Protein AF-A0A7X5RBZ1-F1 (afdb_monomer_lite)

Radius of gyration: 12.68 Å; chains: 1; bounding box: 31×30×31 Å

Foldseek 3Di:
DKDFAAWPDKDADDPDDQPDKDWDACVVVPDDPQFGIWMAGPPPRRMITTGNDMDDPDDDDDD

Sequence (63 aa):
MIEFIDVNSWHFQGNGQIGGFYIKDMTPRGYENNVKYEVGDYEEEEIEFYCSDIVINNLEKIV

Structure (mmCIF, N/CA/C/O backbone):
data_AF-A0A7X5RBZ1-F1
#
_entry.id   AF-A0A7X5RBZ1-F1
#
loop_
_atom_site.group_PDB
_atom_site.id
_atom_site.type_symbol
_atom_site.label_atom_id
_atom_site.label_alt_id
_atom_site.label_comp_id
_atom_site.label_asym_id
_atom_site.label_entity_id
_atom_site.label_seq_id
_atom_site.pdbx_PDB_ins_code
_atom_site.Cartn_x
_atom_site.Cartn_y
_atom_site.Cartn_z
_atom_site.occupancy
_atom_site.B_iso_or_equiv
_atom_site.auth_seq_id
_atom_site.auth_comp_id
_atom_site.auth_asym_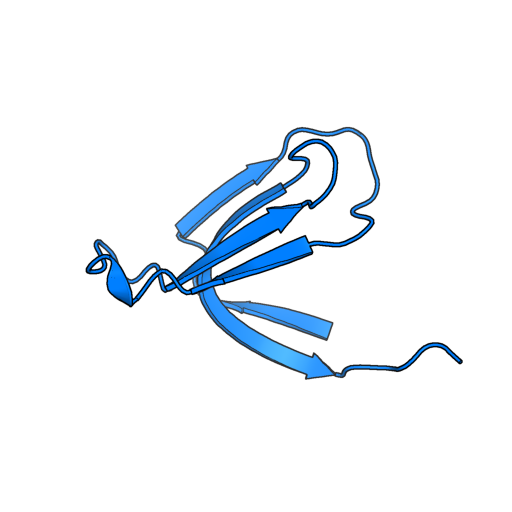id
_atom_site.auth_atom_id
_atom_site.pdbx_PDB_model_num
ATOM 1 N N . MET A 1 1 ? 1.878 -13.284 -1.126 1.00 81.31 1 MET A N 1
ATOM 2 C CA . MET A 1 1 ? 0.811 -12.547 -1.836 1.00 81.31 1 MET A CA 1
ATOM 3 C C . MET A 1 1 ? 0.243 -11.511 -0.887 1.00 81.31 1 MET A C 1
ATOM 5 O O . MET A 1 1 ? -0.003 -11.846 0.268 1.00 81.31 1 MET A O 1
ATOM 9 N N . ILE A 1 2 ? 0.093 -10.278 -1.362 1.00 87.75 2 ILE A N 1
ATOM 10 C CA . ILE A 1 2 ? -0.479 -9.158 -0.611 1.00 87.75 2 ILE A CA 1
ATOM 11 C C . ILE A 1 2 ? -1.737 -8.729 -1.355 1.00 87.75 2 ILE A C 1
ATOM 13 O O . ILE A 1 2 ? -1.739 -8.701 -2.584 1.00 87.75 2 ILE A O 1
ATOM 17 N N . GLU A 1 3 ? -2.799 -8.469 -0.609 1.00 90.75 3 GLU A N 1
ATOM 18 C CA . GLU A 1 3 ? -4.099 -8.063 -1.128 1.00 90.75 3 GLU A CA 1
ATOM 19 C C . GLU A 1 3 ? -4.462 -6.685 -0.574 1.00 90.75 3 GLU A C 1
ATOM 21 O O . GLU A 1 3 ? -4.327 -6.441 0.627 1.00 90.75 3 GLU A O 1
ATOM 26 N N . PHE A 1 4 ? -4.916 -5.801 -1.462 1.00 91.12 4 PHE A N 1
ATOM 27 C CA . PHE A 1 4 ? -5.396 -4.460 -1.140 1.00 91.12 4 PHE A CA 1
ATOM 28 C C . PHE A 1 4 ? -6.913 -4.440 -1.325 1.00 91.12 4 PHE A C 1
ATOM 30 O O . PHE A 1 4 ? -7.411 -4.750 -2.408 1.00 91.12 4 PHE A O 1
ATOM 37 N N . ILE A 1 5 ? -7.645 -4.116 -0.264 1.00 92.19 5 ILE A N 1
ATOM 38 C CA . ILE A 1 5 ? -9.104 -4.227 -0.213 1.00 92.19 5 ILE A CA 1
ATOM 39 C C . ILE A 1 5 ? -9.712 -2.833 -0.308 1.00 92.19 5 ILE A C 1
ATOM 41 O O . ILE A 1 5 ? -9.289 -1.928 0.414 1.00 92.19 5 ILE A O 1
ATOM 45 N N . ASP A 1 6 ? -10.732 -2.702 -1.163 1.00 91.25 6 ASP A N 1
ATOM 46 C CA .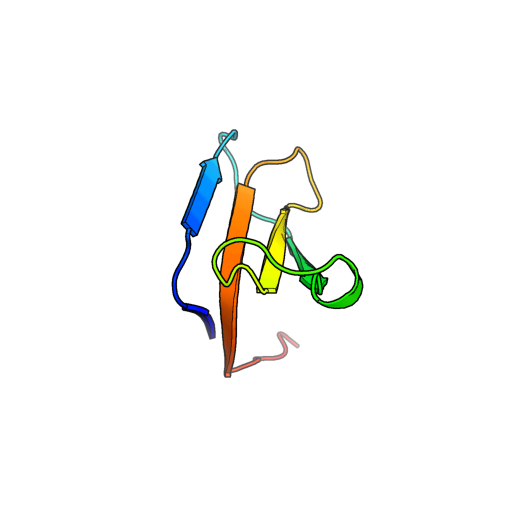 ASP A 1 6 ? -11.485 -1.459 -1.371 1.00 91.25 6 ASP A CA 1
ATOM 47 C C . ASP A 1 6 ? -10.545 -0.308 -1.773 1.00 91.25 6 ASP A C 1
ATOM 49 O O . ASP A 1 6 ? -10.232 0.595 -1.000 1.00 91.25 6 ASP A O 1
ATOM 53 N N . VAL A 1 7 ? -9.990 -0.431 -2.985 1.00 90.62 7 VAL A N 1
ATOM 54 C CA . VAL A 1 7 ? -9.093 0.566 -3.583 1.00 90.62 7 VAL A CA 1
ATOM 55 C C . VAL A 1 7 ? -9.939 1.711 -4.135 1.00 90.62 7 VAL A C 1
ATOM 57 O O . VAL A 1 7 ? -10.683 1.533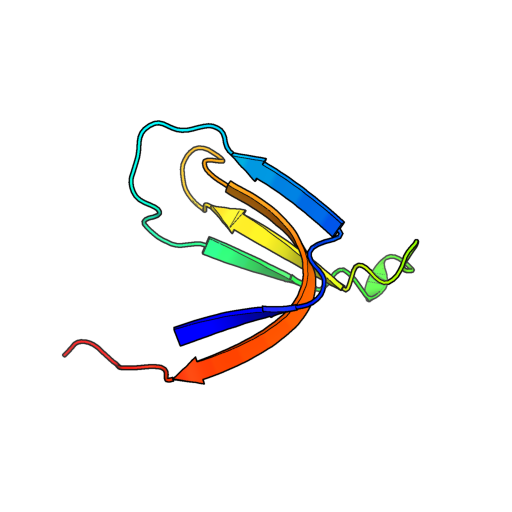 -5.101 1.00 90.62 7 VAL A O 1
ATOM 60 N N . ASN A 1 8 ? -9.810 2.891 -3.531 1.00 87.12 8 ASN A N 1
ATOM 61 C CA . ASN A 1 8 ? -10.669 4.044 -3.820 1.00 87.12 8 ASN A CA 1
ATOM 62 C C . ASN A 1 8 ? -10.200 4.836 -5.039 1.00 87.12 8 ASN A C 1
ATOM 64 O O . ASN A 1 8 ? -11.003 5.355 -5.815 1.00 87.12 8 ASN A O 1
ATOM 68 N N . SER A 1 9 ? -8.889 4.948 -5.199 1.00 86.19 9 SER A N 1
ATOM 69 C CA . SER A 1 9 ? -8.254 5.561 -6.354 1.00 86.19 9 SER A CA 1
ATOM 70 C C . SER A 1 9 ? -6.868 4.973 -6.517 1.00 86.19 9 SER A C 1
ATOM 72 O O . SER A 1 9 ? -6.221 4.592 -5.541 1.00 86.19 9 SER A O 1
ATOM 74 N N . TRP A 1 10 ? -6.432 4.896 -7.766 1.00 87.00 10 TRP A N 1
ATOM 75 C CA . TRP A 1 10 ? -5.094 4.467 -8.124 1.00 87.00 10 TRP A CA 1
ATOM 76 C C . TRP A 1 10 ? -4.608 5.250 -9.334 1.00 87.00 10 TRP A C 1
ATOM 78 O O . TRP A 1 10 ? -5.398 5.686 -10.178 1.00 87.00 10 TRP A O 1
ATOM 88 N N . HIS A 1 11 ? -3.303 5.426 -9.394 1.00 84.56 11 HIS A N 1
ATOM 89 C CA . HIS A 1 11 ? -2.596 6.109 -10.453 1.00 84.56 11 HIS A CA 1
ATOM 90 C C . HIS A 1 11 ? -1.393 5.259 -10.837 1.00 84.56 11 HIS A C 1
ATOM 92 O O . HIS A 1 11 ? -0.695 4.741 -9.966 1.00 84.56 11 HIS A O 1
ATOM 98 N N . PHE A 1 12 ? -1.196 5.080 -12.139 1.00 84.50 12 PHE A N 1
ATOM 99 C CA . PHE A 1 12 ? -0.072 4.326 -12.675 1.00 84.50 12 PHE A CA 1
ATOM 100 C C . PHE A 1 12 ? 0.649 5.176 -13.714 1.00 84.50 12 PHE A C 1
ATOM 102 O O . PHE A 1 12 ? 0.045 5.592 -14.710 1.00 84.50 12 PHE A O 1
ATOM 109 N N . GLN A 1 13 ? 1.931 5.433 -13.480 1.00 75.56 13 GLN A N 1
ATOM 110 C CA . GLN A 1 13 ? 2.788 6.213 -14.364 1.00 75.56 13 GLN A CA 1
ATOM 111 C C . GLN A 1 13 ? 4.161 5.568 -14.463 1.00 75.56 13 GLN A C 1
ATOM 113 O O . GLN A 1 13 ? 5.080 5.902 -13.739 1.00 75.56 13 GLN A O 1
ATOM 118 N N . GLY A 1 14 ? 4.319 4.661 -15.415 1.00 72.69 14 GLY A N 1
ATOM 119 C CA . GLY A 1 14 ? 5.592 3.996 -15.624 1.00 72.69 14 GLY A CA 1
ATOM 120 C C . GLY A 1 14 ? 5.537 3.068 -16.818 1.00 72.69 14 GLY A C 1
ATOM 121 O O . GLY A 1 14 ? 4.475 2.800 -17.384 1.00 72.69 14 GLY A O 1
ATOM 122 N N . ASN A 1 15 ? 6.709 2.581 -17.202 1.00 68.50 15 ASN A N 1
ATOM 123 C CA . ASN A 1 15 ? 6.853 1.544 -18.223 1.00 68.50 15 ASN A CA 1
ATOM 124 C C . ASN A 1 15 ? 7.387 0.235 -17.612 1.00 68.50 15 ASN A C 1
ATOM 126 O O . ASN A 1 15 ? 7.712 -0.690 -18.362 1.00 68.50 15 ASN A O 1
ATOM 130 N N . GLY A 1 16 ? 7.548 0.190 -16.285 1.00 64.62 16 GLY A N 1
ATOM 131 C CA . GLY A 1 16 ? 8.496 -0.677 -15.606 1.00 64.62 16 GLY A CA 1
ATOM 132 C C . GLY A 1 16 ? 7.933 -1.540 -14.482 1.00 64.62 16 GLY A C 1
ATOM 133 O O . GLY A 1 16 ? 6.730 -1.686 -14.282 1.00 64.62 16 GLY A O 1
ATOM 134 N N . GLN A 1 17 ? 8.873 -2.259 -13.875 1.00 66.69 17 GLN A N 1
ATOM 135 C CA . GLN A 1 17 ? 8.699 -3.300 -12.872 1.00 66.69 17 GLN A CA 1
ATOM 136 C C . GLN A 1 17 ? 8.779 -2.662 -11.483 1.00 66.69 17 GLN A C 1
ATOM 138 O O . GLN A 1 17 ? 9.820 -2.108 -11.143 1.00 66.69 17 GLN A O 1
ATOM 143 N N . ILE A 1 18 ? 7.756 -2.856 -10.649 1.00 72.69 18 ILE A N 1
ATOM 144 C CA . ILE A 1 18 ? 7.768 -2.372 -9.260 1.00 72.69 18 ILE A CA 1
ATOM 145 C C . ILE A 1 18 ? 8.859 -3.116 -8.473 1.00 72.69 18 ILE A C 1
ATOM 147 O O . ILE A 1 18 ? 8.737 -4.316 -8.201 1.00 72.69 18 ILE A O 1
ATOM 151 N N . GLY A 1 19 ? 9.928 -2.402 -8.111 1.00 72.75 19 GLY A N 1
ATOM 152 C CA . GLY A 1 19 ? 11.065 -2.935 -7.350 1.00 72.75 19 GLY A CA 1
ATOM 153 C C . GLY A 1 19 ? 10.786 -3.063 -5.849 1.00 72.75 19 GLY A C 1
ATOM 154 O O . GLY A 1 19 ? 11.335 -3.937 -5.175 1.00 72.75 19 GLY A O 1
ATOM 155 N N . GLY A 1 20 ? 9.884 -2.233 -5.327 1.00 81.94 20 GLY A N 1
ATOM 156 C CA . GLY A 1 20 ? 9.398 -2.280 -3.953 1.00 81.94 20 GLY A CA 1
ATOM 157 C C . GLY A 1 20 ? 8.386 -1.169 -3.704 1.00 81.94 20 GLY A C 1
ATOM 158 O O . GLY A 1 20 ? 8.353 -0.192 -4.427 1.00 81.94 20 GLY A O 1
ATOM 159 N N . PHE A 1 21 ? 7.554 -1.293 -2.676 1.00 89.25 21 PHE A N 1
ATOM 160 C CA . PHE A 1 21 ? 6.540 -0.281 -2.372 1.00 89.25 21 PHE A CA 1
ATOM 161 C C . PHE A 1 21 ? 6.514 0.040 -0.879 1.00 89.25 21 PHE A C 1
ATOM 163 O O . PHE A 1 21 ? 6.881 -0.792 -0.041 1.00 89.25 21 PHE A O 1
ATOM 170 N N . TYR A 1 22 ? 6.042 1.236 -0.544 1.00 90.25 22 TYR 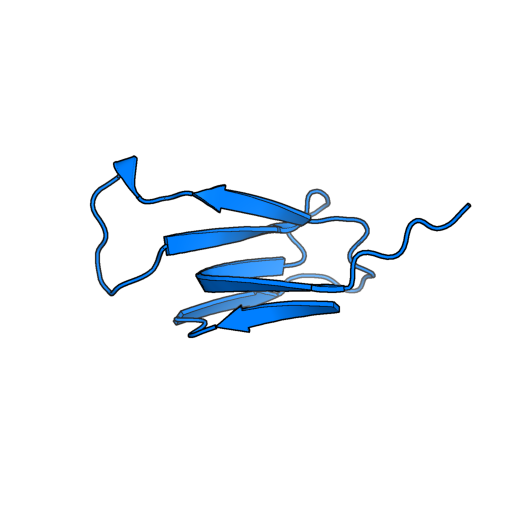A N 1
ATOM 171 C CA . TYR A 1 22 ? 5.751 1.642 0.823 1.00 90.25 22 TYR A CA 1
ATOM 172 C C . TYR A 1 22 ? 4.262 1.489 1.137 1.00 90.25 22 TYR A C 1
ATOM 174 O O . TYR A 1 22 ? 3.413 1.564 0.255 1.00 90.25 22 TYR A O 1
ATOM 182 N N . ILE A 1 23 ? 3.947 1.306 2.420 1.00 91.94 23 ILE A N 1
ATOM 183 C CA . ILE A 1 23 ? 2.588 1.392 2.964 1.00 91.94 23 ILE A CA 1
ATOM 184 C C . ILE A 1 23 ? 2.616 2.430 4.079 1.00 91.94 23 ILE A C 1
ATOM 186 O O . ILE A 1 23 ? 3.430 2.337 5.002 1.00 91.94 23 ILE A O 1
ATOM 190 N N . LYS A 1 24 ? 1.712 3.402 4.020 1.00 91.38 24 LYS A N 1
ATOM 191 C CA . LYS A 1 24 ? 1.615 4.491 4.986 1.00 91.38 24 LYS A CA 1
ATOM 192 C C . LYS A 1 24 ? 0.220 4.542 5.596 1.00 91.38 24 LYS A C 1
ATOM 194 O O . LYS A 1 24 ? -0.772 4.677 4.888 1.00 91.38 24 LYS A O 1
ATOM 199 N N . ASP A 1 25 ? 0.165 4.431 6.923 1.00 90.69 25 ASP A N 1
ATOM 200 C CA . ASP A 1 25 ? -1.065 4.556 7.710 1.00 90.69 25 ASP A CA 1
ATOM 201 C C . ASP A 1 25 ? -1.493 6.027 7.782 1.00 90.69 25 ASP A C 1
ATOM 203 O O . ASP A 1 25 ? -0.750 6.894 8.258 1.00 90.69 25 ASP A O 1
ATOM 207 N N . MET A 1 26 ? -2.698 6.308 7.295 1.00 89.06 26 MET A N 1
ATOM 208 C CA . MET A 1 26 ? -3.243 7.656 7.197 1.00 89.06 26 MET A CA 1
ATOM 209 C C . MET A 1 26 ? -4.230 7.976 8.345 1.00 89.06 26 MET A C 1
ATOM 211 O O . MET A 1 26 ? -4.735 9.098 8.419 1.00 89.06 26 MET A O 1
ATOM 215 N N . THR A 1 27 ? -4.424 7.061 9.312 1.00 85.06 27 THR A N 1
ATOM 216 C CA . THR A 1 27 ? -5.420 7.143 10.414 1.00 85.06 27 THR A CA 1
ATOM 217 C C . THR A 1 27 ? -5.273 8.380 11.266 1.00 85.06 27 THR A C 1
ATOM 219 O O . THR A 1 27 ? -6.286 9.009 11.590 1.00 85.06 27 THR A O 1
ATOM 222 N N . PRO A 1 28 ? -4.043 8.809 11.587 1.00 83.62 28 PRO A N 1
ATOM 223 C CA . PRO A 1 28 ? -3.849 10.010 12.379 1.00 83.62 28 PRO A CA 1
ATOM 224 C C . PRO A 1 28 ? -4.366 11.299 11.719 1.00 83.62 28 PRO A C 1
ATOM 226 O O . PRO A 1 28 ? -4.489 12.307 12.410 1.00 83.62 28 PRO A O 1
ATOM 229 N N . ARG A 1 29 ? -4.647 11.309 10.406 1.00 78.19 29 ARG A N 1
ATOM 230 C CA . ARG A 1 29 ? -5.032 12.523 9.663 1.00 78.19 29 ARG A CA 1
ATOM 231 C C . ARG A 1 29 ? -6.540 12.792 9.631 1.00 78.19 29 ARG A C 1
ATOM 233 O O . ARG A 1 29 ? -6.928 13.848 9.148 1.00 78.19 29 ARG A O 1
ATOM 240 N N . GLY A 1 30 ? -7.360 11.898 10.194 1.00 65.00 30 GLY A N 1
ATOM 241 C CA . GLY A 1 30 ? -8.820 12.003 10.158 1.00 65.00 30 GLY A CA 1
ATOM 242 C C . GLY A 1 30 ? -9.344 11.612 8.780 1.00 65.00 30 GLY A C 1
ATOM 243 O O . GLY A 1 30 ? -9.189 12.345 7.811 1.00 65.00 30 GLY A O 1
ATOM 244 N N . TYR A 1 31 ? -9.912 10.417 8.674 1.00 63.72 31 TYR A N 1
ATOM 245 C CA . TYR A 1 31 ? -10.260 9.844 7.380 1.00 63.72 31 TYR A CA 1
ATOM 246 C C . TYR A 1 31 ? -11.520 10.450 6.768 1.00 63.72 31 TYR A C 1
ATOM 248 O O . TYR A 1 31 ? -12.596 10.386 7.362 1.00 63.72 31 TYR A O 1
ATOM 256 N N . GLU A 1 32 ? -11.403 10.936 5.533 1.00 66.19 32 GLU A N 1
ATOM 257 C CA . GLU A 1 32 ? -12.531 11.062 4.612 1.00 66.19 32 GLU A CA 1
ATOM 258 C C . GLU A 1 32 ? -12.653 9.765 3.790 1.00 66.19 32 GLU A C 1
ATOM 260 O O . GLU A 1 32 ? -11.663 9.228 3.296 1.00 66.19 32 GLU A O 1
ATOM 265 N N . ASN A 1 33 ? -13.877 9.250 3.633 1.00 67.81 33 ASN A N 1
ATOM 266 C CA . ASN A 1 33 ? -14.218 8.155 2.709 1.00 67.81 33 ASN A CA 1
ATOM 267 C C . ASN A 1 33 ? -13.521 6.792 2.937 1.00 67.81 33 ASN A C 1
ATOM 269 O O . ASN A 1 33 ? -13.265 6.078 1.974 1.00 67.81 33 ASN A O 1
ATOM 273 N N . ASN A 1 34 ? -13.256 6.396 4.189 1.00 77.25 34 ASN A N 1
ATOM 274 C CA . ASN A 1 34 ? -12.729 5.067 4.574 1.00 77.25 34 ASN A CA 1
ATOM 275 C C . ASN A 1 34 ? -11.329 4.683 4.052 1.00 77.25 34 ASN A C 1
ATOM 277 O O . ASN A 1 34 ? -10.877 3.578 4.335 1.00 77.25 34 ASN A O 1
ATOM 281 N N . VAL A 1 35 ? -10.609 5.574 3.369 1.00 84.75 35 VAL A N 1
ATOM 282 C CA . VAL A 1 35 ? -9.219 5.333 2.950 1.00 84.75 35 VAL A CA 1
ATOM 283 C C . VAL A 1 35 ? -8.359 5.136 4.183 1.00 84.75 35 VAL A C 1
ATOM 285 O O . VAL A 1 35 ? -8.290 6.086 4.937 1.00 84.75 35 VAL A O 1
ATOM 288 N N . LYS A 1 36 ? -7.685 3.993 4.386 1.00 91.31 36 LYS A N 1
ATOM 289 C CA . LYS A 1 36 ? -6.771 3.806 5.528 1.00 91.31 36 LYS A CA 1
ATOM 290 C C . LYS A 1 36 ? -5.289 3.847 5.190 1.00 91.31 36 LYS A C 1
ATOM 292 O O . LYS A 1 36 ? -4.462 4.376 5.933 1.00 91.31 36 LYS A O 1
ATOM 297 N N . TYR A 1 37 ? -4.944 3.302 4.041 1.00 92.69 37 TYR A N 1
ATOM 298 C CA . TYR A 1 37 ? -3.562 3.148 3.640 1.00 92.69 37 TYR A CA 1
ATOM 299 C C . TYR A 1 37 ? -3.314 3.868 2.327 1.00 92.69 37 TYR A C 1
ATOM 301 O O . TYR A 1 37 ? -4.113 3.777 1.398 1.00 92.69 37 TYR A O 1
ATOM 309 N N . GLU A 1 38 ? -2.188 4.566 2.274 1.00 91.94 38 GLU A N 1
ATOM 310 C CA . GLU A 1 38 ? -1.559 5.040 1.047 1.00 91.94 38 GLU A CA 1
ATOM 311 C C . GLU A 1 38 ? -0.436 4.063 0.699 1.00 91.94 38 GLU A C 1
ATOM 313 O O . GLU A 1 38 ? 0.384 3.724 1.560 1.00 91.94 38 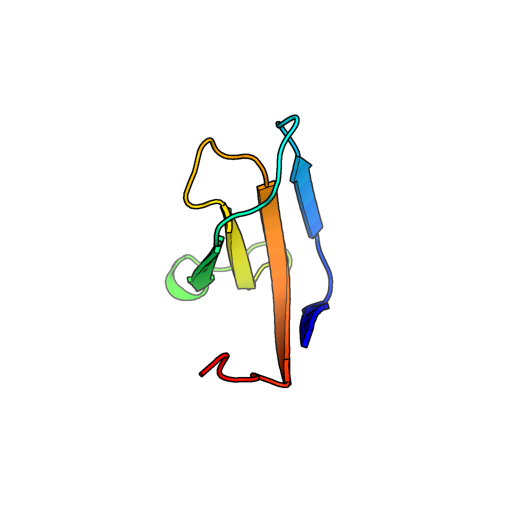GLU A O 1
ATOM 318 N N . VAL A 1 39 ? -0.424 3.581 -0.537 1.00 91.56 39 VAL A N 1
ATOM 319 C CA . VAL A 1 39 ? 0.572 2.640 -1.045 1.00 91.56 39 VAL A CA 1
ATOM 320 C C . VAL A 1 39 ? 1.183 3.234 -2.296 1.00 91.56 39 VAL A C 1
ATOM 322 O O . VAL A 1 39 ? 0.448 3.661 -3.182 1.00 91.56 39 VAL A O 1
ATOM 325 N N . GLY A 1 40 ? 2.507 3.235 -2.387 1.00 90.69 40 GLY A N 1
ATOM 326 C CA . GLY A 1 40 ? 3.183 3.721 -3.582 1.00 90.69 40 GLY A CA 1
ATOM 327 C C . GLY A 1 40 ? 4.546 3.090 -3.807 1.00 90.69 40 GLY A C 1
ATOM 328 O O . GLY A 1 40 ? 5.094 2.450 -2.907 1.00 90.69 40 GLY A O 1
ATOM 329 N N . ASP A 1 41 ? 5.072 3.245 -5.017 1.00 88.62 41 ASP A N 1
ATOM 330 C CA . ASP A 1 41 ? 6.428 2.814 -5.363 1.00 88.62 41 ASP A CA 1
ATOM 331 C C . ASP A 1 41 ? 7.479 3.656 -4.622 1.00 88.62 41 ASP A C 1
ATOM 333 O O . ASP A 1 41 ? 7.289 4.848 -4.373 1.00 88.62 41 ASP A O 1
ATOM 337 N N . TYR A 1 42 ? 8.599 3.032 -4.262 1.00 80.75 42 TYR A N 1
ATOM 338 C CA . TYR A 1 42 ? 9.781 3.762 -3.809 1.00 80.75 42 TYR A CA 1
ATOM 339 C C . TYR A 1 42 ? 10.516 4.452 -4.959 1.00 80.75 42 TYR A C 1
ATOM 341 O O . TYR A 1 42 ? 11.170 5.470 -4.721 1.00 80.75 42 TYR A O 1
ATOM 349 N N . GLU A 1 43 ? 10.442 3.900 -6.172 1.00 70.25 43 GLU A N 1
ATOM 350 C CA . GLU A 1 43 ? 11.153 4.414 -7.339 1.00 70.25 43 GLU A CA 1
ATOM 351 C C . GLU A 1 43 ? 10.171 4.990 -8.373 1.00 70.25 43 GLU A C 1
ATOM 353 O O . GLU A 1 43 ? 9.164 4.390 -8.715 1.00 70.25 43 GLU A O 1
ATOM 358 N N . GLU A 1 44 ? 10.445 6.216 -8.824 1.00 67.56 44 GLU A N 1
ATOM 359 C CA . GLU A 1 44 ? 9.777 6.900 -9.950 1.00 67.56 44 GLU A CA 1
ATOM 360 C C . GLU A 1 44 ? 8.242 7.066 -9.907 1.00 67.56 44 GLU A C 1
ATOM 362 O O . GLU A 1 44 ? 7.661 7.482 -10.905 1.00 67.56 44 GLU A O 1
ATOM 367 N N . GLU A 1 45 ? 7.591 6.844 -8.758 1.00 70.56 45 GLU A N 1
ATOM 368 C CA . GLU A 1 45 ? 6.133 7.009 -8.592 1.00 70.56 45 GLU A CA 1
ATOM 369 C C . GLU A 1 45 ? 5.319 6.135 -9.573 1.00 70.56 45 GLU A C 1
ATOM 371 O O . GLU A 1 45 ? 4.229 6.519 -10.008 1.00 70.56 45 GLU A O 1
ATOM 376 N N . GLU A 1 46 ? 5.819 4.934 -9.913 1.00 82.81 46 GLU A N 1
ATOM 377 C CA . GLU A 1 46 ? 5.164 4.088 -10.923 1.00 82.81 46 GLU A CA 1
ATOM 378 C C . GLU A 1 46 ? 3.740 3.690 -10.531 1.00 82.81 46 GLU A C 1
ATOM 380 O O . GLU A 1 46 ? 2.866 3.564 -11.394 1.00 82.81 46 GLU A O 1
ATOM 385 N N . ILE A 1 47 ? 3.490 3.527 -9.231 1.00 87.81 47 ILE A N 1
ATOM 386 C CA . ILE A 1 47 ? 2.166 3.286 -8.674 1.00 87.81 47 ILE A CA 1
ATOM 387 C C . ILE A 1 47 ? 1.935 4.155 -7.437 1.00 87.81 47 ILE A C 1
ATOM 389 O O . ILE A 1 47 ? 2.812 4.279 -6.586 1.00 87.81 47 ILE A O 1
ATOM 393 N N . GLU A 1 48 ? 0.725 4.693 -7.310 1.00 90.12 48 GLU A N 1
ATOM 394 C CA . GLU A 1 48 ? 0.210 5.294 -6.079 1.00 90.12 48 GLU A CA 1
ATOM 395 C C . GLU A 1 48 ? -1.284 4.982 -5.950 1.00 90.12 48 GLU A C 1
ATOM 397 O O . GLU A 1 48 ? -2.049 5.158 -6.902 1.00 90.12 48 GLU A O 1
ATOM 402 N N . PHE A 1 49 ? -1.728 4.491 -4.794 1.00 91.62 49 PHE A N 1
ATOM 403 C CA . PHE A 1 49 ? -3.143 4.237 -4.543 1.00 91.62 49 PHE A CA 1
ATOM 404 C C . PHE A 1 49 ? -3.524 4.294 -3.068 1.00 91.62 49 PHE A C 1
ATOM 406 O O . PHE A 1 49 ? -2.704 4.159 -2.159 1.00 91.62 49 PHE A O 1
ATOM 413 N N . TYR A 1 50 ? -4.827 4.439 -2.856 1.00 92.12 50 TYR A N 1
ATOM 414 C CA . TYR A 1 50 ? -5.450 4.521 -1.546 1.00 92.12 50 TYR A CA 1
ATOM 415 C C . TYR A 1 50 ? -6.403 3.345 -1.336 1.00 92.12 50 TYR A C 1
ATOM 417 O O . TYR A 1 50 ? -7.234 3.065 -2.201 1.00 92.12 50 TYR A O 1
ATOM 425 N N . CYS A 1 51 ? -6.312 2.664 -0.194 1.00 92.62 51 CYS A N 1
ATOM 426 C CA . CYS A 1 51 ? -7.163 1.509 0.115 1.00 92.62 51 CYS A CA 1
ATOM 427 C C . CYS A 1 51 ? -7.627 1.473 1.573 1.00 92.62 51 CYS A C 1
ATOM 429 O O . CYS A 1 51 ? -7.004 2.074 2.452 1.00 92.62 51 CYS A O 1
ATOM 431 N N . SER A 1 52 ? -8.729 0.770 1.830 1.00 92.50 52 SER A N 1
ATOM 432 C CA . SER A 1 52 ? -9.328 0.669 3.165 1.00 92.50 52 SER A CA 1
ATOM 433 C C . SER A 1 52 ? -8.640 -0.366 4.056 1.00 92.50 52 SER A C 1
ATOM 435 O O . SER A 1 52 ? -8.563 -0.157 5.264 1.00 92.50 52 SER A O 1
ATOM 437 N N . ASP A 1 53 ? -8.142 -1.477 3.503 1.00 92.06 53 ASP A N 1
ATOM 438 C CA . ASP A 1 53 ? -7.478 -2.542 4.270 1.00 92.06 53 ASP A CA 1
ATOM 439 C C . ASP A 1 53 ? -6.399 -3.273 3.452 1.00 92.06 53 ASP A C 1
ATOM 441 O O . ASP A 1 53 ? -6.446 -3.312 2.221 1.00 92.06 53 ASP A O 1
ATOM 445 N N . ILE A 1 54 ? -5.423 -3.872 4.147 1.00 90.50 54 ILE A N 1
ATOM 446 C CA . ILE A 1 54 ? -4.327 -4.651 3.547 1.00 90.50 54 ILE A CA 1
ATOM 447 C C . ILE A 1 54 ? -4.215 -6.001 4.248 1.00 90.50 54 ILE A C 1
ATOM 449 O O . ILE A 1 54 ? -4.157 -6.069 5.477 1.00 90.50 54 ILE A O 1
ATOM 453 N N . VAL A 1 55 ? -4.123 -7.076 3.465 1.00 92.25 55 VAL A N 1
ATOM 454 C CA . VAL A 1 55 ? -3.953 -8.441 3.976 1.00 92.25 55 VAL A CA 1
ATOM 455 C C . VAL A 1 55 ? -2.674 -9.060 3.417 1.00 92.25 55 VAL A C 1
ATOM 457 O O . VAL A 1 55 ? -2.473 -9.151 2.206 1.00 92.25 55 VAL A O 1
ATOM 460 N N . ILE A 1 56 ? -1.796 -9.522 4.312 1.00 87.69 56 ILE A N 1
ATOM 461 C CA . ILE A 1 56 ? -0.587 -10.273 3.950 1.00 87.69 56 ILE A CA 1
ATOM 462 C C . ILE A 1 56 ? -0.912 -11.763 4.045 1.00 87.69 56 ILE A C 1
ATOM 464 O O . ILE A 1 56 ? -0.846 -12.362 5.115 1.00 87.69 56 ILE A O 1
ATOM 468 N N . ASN A 1 57 ? -1.261 -12.362 2.909 1.00 86.06 57 ASN A N 1
ATOM 469 C CA . ASN A 1 57 ? -1.667 -13.766 2.837 1.00 86.06 57 ASN A CA 1
ATOM 470 C C . ASN A 1 57 ? -0.471 -14.733 2.892 1.00 86.06 57 ASN A C 1
ATOM 472 O O . ASN A 1 57 ? -0.584 -15.839 3.410 1.00 86.06 57 ASN A O 1
ATOM 476 N N . ASN A 1 58 ? 0.679 -14.336 2.337 1.00 84.31 58 ASN A N 1
ATOM 477 C CA . ASN A 1 58 ? 1.904 -15.141 2.366 1.00 84.31 58 ASN A CA 1
ATOM 478 C C . ASN A 1 58 ? 3.139 -14.238 2.214 1.00 84.31 58 ASN A C 1
ATOM 480 O O . ASN A 1 58 ? 3.157 -13.392 1.312 1.00 84.31 58 ASN A O 1
ATOM 484 N N . LEU A 1 59 ? 4.154 -14.442 3.054 1.00 78.75 59 LEU A N 1
ATOM 485 C CA . LEU A 1 59 ? 5.451 -13.773 2.988 1.00 78.75 59 LEU A CA 1
ATOM 486 C C . LEU A 1 59 ? 6.542 -14.843 2.863 1.00 78.75 59 LEU A C 1
ATOM 488 O O . LEU A 1 59 ? 6.968 -15.433 3.855 1.00 78.75 59 LEU A O 1
ATOM 492 N N . GLU A 1 60 ? 6.983 -15.105 1.637 1.00 77.81 60 GLU A N 1
ATOM 493 C CA . GLU A 1 60 ? 8.082 -16.035 1.394 1.00 77.81 60 GLU A CA 1
ATOM 494 C C . GLU A 1 60 ? 9.400 -15.277 1.427 1.00 77.81 60 GLU A C 1
ATOM 4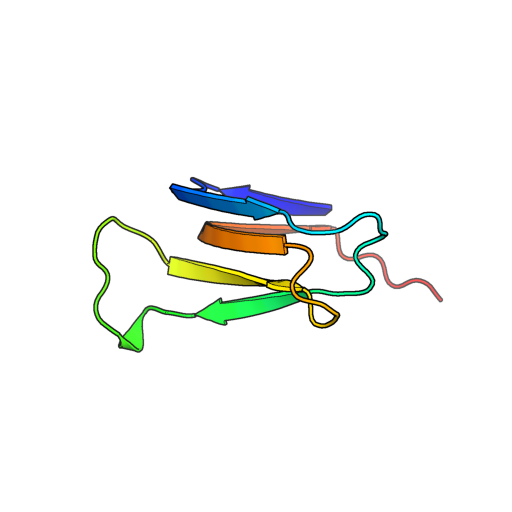96 O O . GLU A 1 60 ? 9.609 -14.305 0.699 1.00 77.81 60 GLU A O 1
ATOM 501 N N . LYS A 1 61 ? 10.304 -15.721 2.297 1.00 70.00 61 LYS A N 1
ATOM 502 C CA . LYS A 1 61 ? 11.674 -15.230 2.297 1.00 70.00 61 LYS A CA 1
ATOM 503 C C . LYS A 1 61 ? 12.409 -15.921 1.153 1.00 70.00 61 LYS A C 1
ATOM 505 O O . LYS A 1 61 ? 12.604 -17.132 1.206 1.00 70.00 61 LYS A O 1
ATOM 510 N N . ILE A 1 62 ? 12.816 -15.159 0.143 1.00 65.69 62 ILE A N 1
ATOM 511 C CA . ILE A 1 62 ? 13.758 -15.656 -0.861 1.00 65.69 62 ILE A CA 1
ATOM 512 C C . ILE A 1 62 ? 15.125 -15.736 -0.164 1.00 65.69 62 ILE A C 1
ATOM 514 O O . ILE A 1 62 ? 15.614 -14.726 0.349 1.00 65.69 62 ILE A O 1
ATOM 518 N N . VAL A 1 63 ? 15.664 -16.952 -0.046 1.00 57.59 63 VAL A N 1
ATOM 519 C CA . VAL A 1 63 ? 16.971 -17.262 0.566 1.00 57.59 63 VAL A CA 1
ATOM 520 C C . VAL A 1 63 ? 17.996 -17.484 -0.530 1.00 57.59 63 VAL A C 1
ATOM 522 O O . VAL A 1 63 ? 17.644 -18.186 -1.504 1.00 57.59 63 VAL A O 1
#

Secondary structure (DSSP, 8-state):
-EEEEEEEEEEE--SS----EEEEE-GGG--STT--EEEEESSTT-EEEEEEEEEE-------

pLDDT: mean 82.42, std 9.75, range [57.59, 92.69]